Protein AF-A0A392V6V4-F1 (afdb_monomer_lite)

Secondary 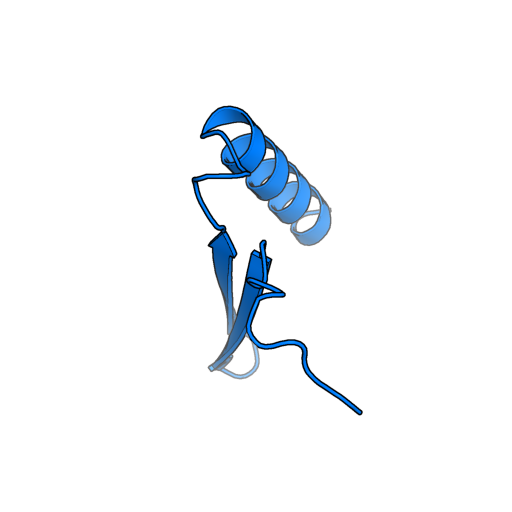structure (DSSP, 8-state):
----TT---SEEEEEEEEETTEEEEEEEE-TTT--HHHHHHHHHHHHHHHH-

pLDDT: mean 77.77, std 12.4, range [38.38, 92.69]

Structure (mmCIF, N/CA/C/O backbone):
data_AF-A0A392V6V4-F1
#
_entry.id   AF-A0A392V6V4-F1
#
loop_
_atom_site.group_PDB
_atom_site.id
_atom_site.type_symbol
_atom_site.label_atom_id
_atom_site.label_alt_id
_atom_site.label_comp_id
_atom_site.label_asym_id
_atom_site.label_entity_id
_atom_site.label_seq_id
_atom_site.pdbx_PDB_ins_code
_atom_site.Cartn_x
_atom_site.Cartn_y
_atom_site.Cartn_z
_atom_site.occupancy
_atom_site.B_iso_or_equiv
_atom_site.auth_seq_id
_atom_site.auth_comp_id
_atom_site.auth_asym_id
_atom_site.auth_atom_id
_atom_site.pdbx_PDB_model_num
ATOM 1 N N . THR A 1 1 ? -15.853 -9.826 -16.727 1.00 54.00 1 THR A N 1
ATOM 2 C CA . THR A 1 1 ? -14.674 -8.940 -16.806 1.00 54.00 1 THR A CA 1
ATOM 3 C C . THR A 1 1 ? -13.484 -9.800 -17.161 1.00 54.00 1 THR A C 1
ATOM 5 O O . THR A 1 1 ? -13.152 -10.710 -16.415 1.00 54.00 1 THR A O 1
ATOM 8 N N . TRP A 1 2 ? -12.950 -9.625 -18.366 1.00 38.38 2 TRP A N 1
ATOM 9 C CA . TRP A 1 2 ? -11.830 -10.413 -18.881 1.00 38.38 2 TRP A CA 1
ATOM 10 C C . TRP A 1 2 ? -10.554 -9.945 -18.166 1.00 38.38 2 TRP A C 1
ATOM 12 O O . TRP A 1 2 ? -10.180 -8.788 -18.327 1.00 38.38 2 TRP A O 1
ATOM 22 N N . ARG A 1 3 ? -9.958 -10.781 -17.304 1.00 54.72 3 ARG A N 1
ATOM 23 C CA . ARG A 1 3 ? -8.615 -10.526 -16.760 1.00 54.72 3 ARG A CA 1
ATOM 24 C C . ARG A 1 3 ? -7.619 -11.054 -17.778 1.00 54.72 3 ARG A C 1
ATOM 26 O O . ARG A 1 3 ? -7.609 -12.255 -18.044 1.00 54.72 3 ARG A O 1
ATOM 33 N N . ASP A 1 4 ? -6.847 -10.155 -18.371 1.00 56.25 4 ASP A N 1
ATOM 34 C CA . ASP A 1 4 ? -5.730 -10.542 -19.218 1.00 56.25 4 ASP A CA 1
ATOM 35 C C . ASP A 1 4 ? -4.665 -11.223 -18.331 1.00 56.25 4 ASP A C 1
ATOM 37 O O . ASP A 1 4 ? -4.281 -10.665 -17.304 1.00 56.25 4 ASP A O 1
ATOM 41 N N . PRO A 1 5 ? -4.230 -12.453 -18.646 1.00 57.81 5 PRO A N 1
ATOM 42 C CA . PRO A 1 5 ? -3.269 -13.190 -17.827 1.00 57.81 5 PRO A CA 1
ATOM 43 C C . PRO A 1 5 ? -1.846 -12.605 -17.867 1.00 57.81 5 PRO A C 1
ATOM 45 O O . PRO A 1 5 ? -0.999 -13.060 -17.102 1.00 57.81 5 PRO A O 1
ATOM 48 N N . ASN A 1 6 ? -1.580 -11.621 -18.735 1.00 56.75 6 ASN A N 1
ATOM 49 C CA . ASN A 1 6 ? -0.331 -10.861 -18.784 1.00 56.75 6 ASN A CA 1
ATOM 50 C C . ASN A 1 6 ? -0.453 -9.467 -18.156 1.00 56.75 6 ASN A C 1
ATOM 52 O O . ASN A 1 6 ? 0.537 -8.733 -18.147 1.00 56.75 6 ASN A O 1
ATOM 56 N N . ASP A 1 7 ? -1.620 -9.095 -17.623 1.00 63.00 7 ASP A N 1
ATOM 57 C CA . ASP A 1 7 ? -1.762 -7.889 -16.809 1.00 63.00 7 ASP A CA 1
ATOM 58 C C . ASP A 1 7 ? -1.185 -8.200 -15.426 1.00 63.00 7 ASP A C 1
ATOM 60 O O . ASP A 1 7 ? -1.872 -8.591 -14.480 1.00 63.00 7 ASP A O 1
ATOM 64 N N . VAL A 1 8 ? 0.146 -8.184 -15.356 1.00 60.75 8 VAL A N 1
ATOM 65 C CA . VAL A 1 8 ? 0.870 -8.401 -14.110 1.00 60.75 8 VAL A CA 1
ATOM 66 C C . VAL A 1 8 ? 0.570 -7.189 -13.244 1.00 60.75 8 VAL A C 1
ATOM 68 O O . VAL A 1 8 ? 1.102 -6.111 -13.506 1.00 60.75 8 VAL A O 1
ATOM 71 N N . ASP A 1 9 ? -0.300 -7.354 -12.245 1.00 61.25 9 ASP A N 1
ATOM 72 C CA . ASP A 1 9 ? -0.619 -6.306 -11.276 1.00 61.25 9 ASP A CA 1
ATOM 73 C C . ASP A 1 9 ? 0.693 -5.719 -10.727 1.00 61.25 9 ASP A C 1
ATOM 75 O O . ASP A 1 9 ? 1.401 -6.322 -9.917 1.00 61.25 9 ASP A O 1
ATOM 79 N N . VAL A 1 10 ? 1.041 -4.523 -11.211 1.00 68.94 10 VAL A N 1
ATOM 80 C CA . VAL A 1 10 ? 2.306 -3.835 -10.902 1.00 68.94 10 VAL A CA 1
ATOM 81 C C . VAL A 1 10 ? 2.383 -3.480 -9.414 1.00 68.94 10 VAL A C 1
ATOM 83 O O . VAL A 1 10 ? 3.468 -3.366 -8.834 1.00 68.94 10 VAL A O 1
ATOM 86 N N . MET A 1 11 ? 1.218 -3.328 -8.786 1.00 72.88 11 MET A N 1
ATOM 87 C CA . MET A 1 11 ? 1.047 -3.077 -7.368 1.00 72.88 11 MET A CA 1
ATOM 88 C C . MET A 1 11 ? -0.174 -3.836 -6.861 1.00 72.88 11 MET A C 1
ATOM 90 O O . MET A 1 11 ? -1.295 -3.587 -7.291 1.00 72.88 11 MET A O 1
ATOM 94 N N . TYR A 1 12 ? 0.043 -4.702 -5.882 1.00 79.75 12 TYR A N 1
ATOM 95 C CA . TYR A 1 12 ? -1.008 -5.406 -5.171 1.00 79.75 12 TYR A CA 1
ATOM 96 C C . TYR A 1 12 ? -1.092 -4.895 -3.733 1.00 79.75 12 TYR A C 1
ATOM 98 O O . TYR A 1 12 ? -0.077 -4.754 -3.046 1.00 79.75 12 TYR A O 1
ATOM 106 N N . THR A 1 13 ? -2.306 -4.608 -3.264 1.00 82.69 13 THR A N 1
ATOM 107 C CA . THR A 1 13 ? -2.549 -4.120 -1.904 1.00 82.69 13 THR A CA 1
ATOM 108 C C . THR A 1 13 ? -3.459 -5.070 -1.144 1.00 82.69 13 THR A C 1
ATOM 110 O O . THR A 1 13 ? -4.390 -5.663 -1.686 1.00 82.69 13 THR A O 1
ATOM 113 N N . SER A 1 14 ? -3.180 -5.262 0.140 1.00 85.88 14 SER A N 1
ATOM 114 C CA . SER A 1 14 ? -4.043 -6.038 1.027 1.00 85.88 14 SER A CA 1
ATOM 115 C C . SER A 1 14 ? -4.078 -5.415 2.404 1.00 85.88 14 SER A C 1
ATOM 117 O O . SER A 1 14 ? -3.040 -5.059 2.959 1.00 85.88 14 SER A O 1
AT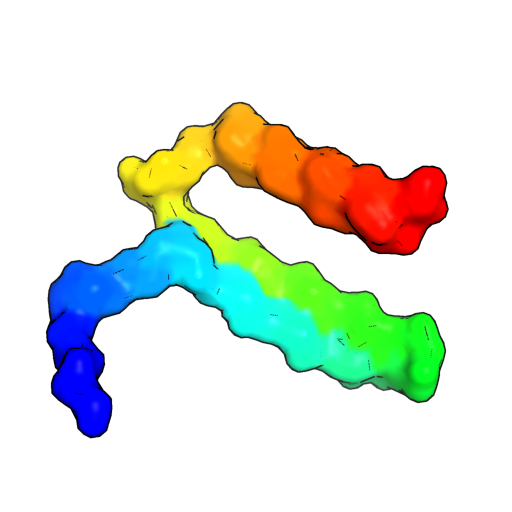OM 119 N N . THR A 1 15 ? -5.279 -5.310 2.960 1.00 86.38 15 THR A N 1
ATOM 120 C CA . THR A 1 15 ? -5.499 -4.749 4.289 1.00 86.38 15 THR A CA 1
ATOM 121 C C . THR A 1 15 ? -5.983 -5.848 5.213 1.00 86.38 15 THR A C 1
ATOM 123 O O . THR A 1 15 ? -6.947 -6.545 4.905 1.00 86.38 15 THR A O 1
ATOM 126 N N . TYR A 1 16 ? -5.326 -5.979 6.358 1.00 84.06 16 TYR A N 1
ATOM 127 C CA . TYR A 1 16 ? -5.701 -6.917 7.406 1.00 84.06 16 TYR A CA 1
ATOM 128 C C . TYR A 1 16 ? -6.050 -6.134 8.664 1.00 84.06 16 TYR A C 1
ATOM 130 O O . TYR A 1 16 ? -5.241 -5.348 9.157 1.00 84.06 16 TYR A O 1
ATOM 138 N N . ALA A 1 17 ? -7.256 -6.344 9.185 1.00 86.25 17 ALA A N 1
ATOM 139 C CA . ALA A 1 17 ? -7.617 -5.860 10.509 1.00 86.25 17 ALA A CA 1
ATOM 140 C C . ALA A 1 17 ? -6.929 -6.747 11.554 1.00 86.25 17 ALA A C 1
ATOM 142 O O . ALA A 1 17 ? -7.076 -7.967 11.527 1.00 86.25 17 ALA A O 1
ATOM 143 N N . ILE A 1 18 ? -6.156 -6.132 12.447 1.00 85.56 18 ILE A N 1
ATOM 144 C CA . ILE A 1 18 ? -5.579 -6.808 13.613 1.00 85.56 18 ILE A CA 1
ATOM 145 C C . ILE A 1 18 ? -6.575 -6.746 14.776 1.00 85.56 18 ILE A C 1
ATOM 147 O O . ILE A 1 18 ? -6.736 -7.724 15.494 1.00 85.56 18 ILE A O 1
ATOM 151 N N . ASP A 1 19 ? -7.221 -5.592 14.963 1.00 90.12 19 ASP A N 1
ATOM 152 C CA . ASP A 1 19 ? -8.205 -5.321 16.016 1.00 90.12 19 ASP A CA 1
ATOM 153 C C . ASP A 1 19 ? -9.068 -4.105 15.610 1.00 90.12 19 ASP A C 1
ATOM 155 O O . ASP A 1 19 ? -8.759 -3.430 14.626 1.00 90.12 19 ASP A O 1
ATOM 159 N N . GLU A 1 20 ? -10.097 -3.757 16.384 1.00 84.19 20 GLU A N 1
ATOM 160 C CA . GLU A 1 20 ? -11.052 -2.663 16.136 1.00 84.19 20 GLU A CA 1
ATOM 161 C C . GLU A 1 20 ? -10.384 -1.303 15.866 1.00 84.19 20 GLU A C 1
ATOM 163 O O . GLU A 1 20 ? -10.962 -0.429 15.222 1.00 84.19 20 GLU A O 1
ATOM 16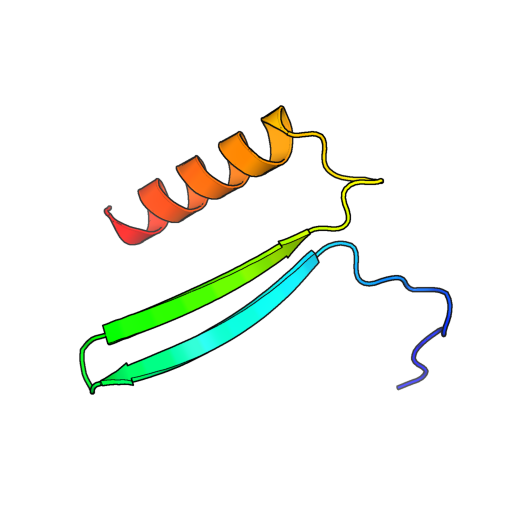8 N N . LYS A 1 21 ? -9.151 -1.113 16.353 1.00 85.94 21 LYS A N 1
ATOM 169 C CA . LYS A 1 21 ? -8.368 0.125 16.202 1.00 85.94 21 LYS A CA 1
ATOM 170 C C . LYS A 1 21 ? -7.052 -0.055 15.452 1.00 85.94 21 LYS A C 1
ATOM 172 O O . LYS A 1 21 ? -6.282 0.899 15.348 1.00 85.94 21 LYS A O 1
ATOM 177 N N . ARG A 1 22 ? -6.733 -1.265 14.987 1.00 85.12 22 ARG A N 1
ATOM 178 C CA . ARG A 1 22 ? -5.431 -1.577 14.382 1.00 85.12 22 ARG A CA 1
ATOM 179 C C . ARG A 1 22 ? -5.623 -2.328 13.082 1.00 85.12 22 ARG A C 1
ATOM 181 O O . ARG A 1 22 ? -6.238 -3.387 13.051 1.00 85.12 22 ARG A O 1
ATOM 188 N N . PHE A 1 23 ? -5.014 -1.817 12.026 1.00 85.19 23 PHE A N 1
ATOM 189 C CA . PHE A 1 23 ? -4.955 -2.484 10.737 1.00 85.19 23 PHE A CA 1
ATOM 190 C C . PHE A 1 23 ? -3.524 -2.462 10.206 1.00 85.19 23 PHE A C 1
ATOM 192 O O . PHE A 1 23 ? -2.716 -1.603 10.564 1.00 85.19 23 PHE A O 1
ATOM 199 N N . THR A 1 24 ? -3.210 -3.423 9.352 1.00 85.88 24 THR A N 1
ATOM 200 C CA . THR A 1 24 ? -1.959 -3.482 8.602 1.00 85.88 24 THR A CA 1
ATOM 201 C C . THR A 1 24 ? -2.274 -3.440 7.124 1.00 85.88 24 THR A C 1
ATOM 203 O O . THR A 1 24 ? -3.172 -4.136 6.655 1.00 85.88 24 THR A O 1
ATOM 206 N N . VAL A 1 25 ? -1.515 -2.630 6.393 1.00 84.88 25 VAL A N 1
ATOM 207 C CA . VAL A 1 25 ? -1.579 -2.561 4.936 1.00 84.88 25 VAL A CA 1
ATOM 208 C C . VAL A 1 25 ? -0.301 -3.177 4.385 1.00 84.88 25 VAL A C 1
ATOM 210 O O . VAL A 1 25 ? 0.798 -2.740 4.719 1.00 84.88 25 VAL A O 1
ATOM 213 N N . PHE A 1 26 ? -0.450 -4.190 3.542 1.00 84.44 26 PHE A N 1
ATOM 214 C CA . PHE A 1 26 ? 0.636 -4.789 2.781 1.00 84.44 26 PHE A CA 1
ATOM 215 C C . PHE A 1 26 ? 0.578 -4.264 1.355 1.00 84.44 26 PHE A C 1
ATOM 217 O O . PHE A 1 26 ? -0.448 -4.388 0.687 1.00 84.44 26 PHE A O 1
ATOM 224 N N . LEU A 1 27 ? 1.691 -3.697 0.897 1.00 83.44 27 LEU A N 1
ATOM 225 C CA . LEU A 1 27 ? 1.898 -3.318 -0.493 1.00 83.44 27 LEU A CA 1
ATOM 226 C C . LEU A 1 27 ? 2.941 -4.260 -1.087 1.00 83.44 27 LEU A C 1
ATOM 228 O O . LEU A 1 27 ? 4.090 -4.282 -0.650 1.00 83.44 27 LEU A O 1
ATOM 232 N N . GLN A 1 28 ? 2.531 -5.040 -2.077 1.00 82.50 28 GLN A N 1
ATOM 233 C CA . GLN A 1 28 ? 3.409 -5.864 -2.893 1.00 82.50 28 GLN A CA 1
ATOM 234 C C . GLN A 1 28 ? 3.617 -5.131 -4.214 1.00 82.50 28 GLN A C 1
ATOM 236 O O . GLN A 1 28 ? 2.669 -4.899 -4.957 1.00 82.50 28 GLN A O 1
ATOM 241 N N . LEU A 1 29 ? 4.849 -4.707 -4.475 1.00 79.69 29 LEU A N 1
ATOM 242 C CA . LEU A 1 29 ? 5.209 -3.930 -5.658 1.00 79.69 29 LEU A CA 1
ATOM 243 C C . LEU A 1 29 ? 6.089 -4.785 -6.557 1.00 79.69 29 LEU A C 1
ATOM 245 O O . LEU A 1 29 ? 7.054 -5.393 -6.086 1.00 79.69 29 LEU A O 1
ATOM 249 N N . HIS A 1 30 ? 5.778 -4.809 -7.848 1.00 77.00 30 HIS A N 1
ATOM 250 C CA . HIS A 1 30 ? 6.595 -5.521 -8.814 1.00 77.00 30 HIS A CA 1
ATOM 251 C C . HIS A 1 30 ? 7.899 -4.746 -9.057 1.00 77.00 30 HIS A C 1
ATOM 253 O O . HIS A 1 30 ? 7.910 -3.655 -9.635 1.00 77.00 30 HIS A O 1
ATOM 259 N N . THR A 1 31 ? 9.023 -5.311 -8.614 1.00 65.56 31 THR A N 1
ATOM 260 C CA . THR A 1 31 ? 10.344 -4.653 -8.628 1.00 65.56 31 THR A CA 1
ATOM 261 C C . THR A 1 31 ? 10.902 -4.408 -10.028 1.00 65.56 31 THR A C 1
ATOM 263 O O . THR A 1 31 ? 11.835 -3.627 -10.180 1.00 65.56 31 THR A O 1
ATOM 266 N N . GLN A 1 32 ? 10.330 -5.027 -11.068 1.00 69.00 32 GLN A N 1
ATOM 267 C CA . GLN A 1 32 ? 10.691 -4.712 -12.456 1.00 69.00 32 GLN A CA 1
ATOM 268 C C . GLN A 1 32 ? 10.213 -3.322 -12.905 1.00 69.00 32 GLN A C 1
ATOM 270 O O . GLN A 1 32 ? 10.746 -2.790 -13.872 1.00 69.00 32 GLN A O 1
ATOM 275 N N . VAL A 1 33 ? 9.218 -2.742 -12.224 1.00 68.94 33 VAL A N 1
ATOM 276 C CA . VAL A 1 33 ? 8.630 -1.437 -12.578 1.00 68.94 33 VAL A CA 1
ATOM 277 C C . VAL A 1 33 ? 8.937 -0.383 -11.514 1.00 68.94 33 VAL A C 1
ATOM 279 O O . VAL A 1 33 ? 9.139 0.786 -11.834 1.00 68.94 33 VAL A O 1
ATOM 282 N N . PHE A 1 34 ? 9.011 -0.792 -10.247 1.00 72.94 34 PHE A N 1
ATOM 283 C CA . PHE A 1 34 ? 9.341 0.094 -9.137 1.00 72.94 34 PHE A CA 1
ATOM 284 C C . PHE A 1 34 ? 10.800 -0.060 -8.707 1.00 72.94 34 PHE A C 1
ATOM 286 O O . PHE A 1 34 ? 11.175 -1.057 -8.091 1.00 72.94 34 PHE A O 1
ATOM 293 N N . ASP A 1 35 ? 11.603 0.979 -8.949 1.00 80.25 35 ASP A N 1
ATOM 294 C CA . ASP A 1 35 ? 12.910 1.106 -8.305 1.00 80.25 35 ASP A CA 1
ATOM 295 C C . ASP A 1 35 ? 12.752 1.360 -6.795 1.00 80.25 35 ASP A C 1
ATOM 297 O O . ASP A 1 35 ? 11.754 1.923 -6.326 1.00 80.25 35 ASP A O 1
ATOM 301 N N . ARG A 1 36 ? 13.771 0.992 -6.014 1.00 81.69 36 ARG A N 1
ATOM 302 C CA . ARG A 1 36 ? 13.814 1.198 -4.562 1.00 81.69 36 ARG A CA 1
ATOM 303 C C . ARG A 1 36 ? 13.506 2.644 -4.161 1.00 81.69 36 ARG A C 1
ATOM 305 O O . ARG A 1 36 ? 12.833 2.855 -3.152 1.00 81.69 36 ARG A O 1
ATOM 312 N N . ALA A 1 37 ? 13.969 3.635 -4.923 1.00 87.06 37 ALA A N 1
ATOM 313 C CA . ALA A 1 37 ? 13.675 5.039 -4.645 1.00 87.06 37 ALA A CA 1
ATOM 314 C C . ALA A 1 37 ? 12.175 5.356 -4.776 1.00 87.06 37 ALA A C 1
ATOM 316 O O . ALA A 1 37 ? 11.617 6.039 -3.916 1.00 87.06 37 ALA A O 1
ATOM 317 N N . ALA A 1 38 ? 11.514 4.812 -5.802 1.00 84.56 38 ALA A N 1
ATOM 318 C CA . ALA A 1 38 ? 10.085 4.997 -6.037 1.00 84.56 38 ALA A CA 1
ATOM 319 C C . ALA A 1 38 ? 9.237 4.322 -4.947 1.00 84.56 38 ALA A C 1
ATOM 321 O O . ALA A 1 38 ? 8.295 4.933 -4.444 1.00 84.56 38 ALA A O 1
ATOM 322 N N . VAL A 1 39 ? 9.615 3.114 -4.507 1.00 85.06 39 VAL A N 1
ATOM 323 C CA . VAL A 1 39 ? 8.951 2.421 -3.384 1.00 85.06 39 VAL A CA 1
ATOM 324 C C . VAL A 1 39 ? 9.038 3.243 -2.097 1.00 85.06 39 VAL A C 1
ATOM 326 O O . VAL A 1 39 ? 8.048 3.411 -1.388 1.00 85.06 39 VAL A O 1
ATOM 329 N N . VAL A 1 40 ? 10.220 3.785 -1.791 1.00 87.00 40 VAL A N 1
ATOM 330 C CA . VAL A 1 40 ? 10.426 4.603 -0.588 1.00 87.00 40 VAL A CA 1
ATOM 331 C C . VAL A 1 40 ? 9.660 5.924 -0.672 1.00 87.00 40 VAL A C 1
ATOM 333 O O . VAL A 1 40 ? 9.105 6.361 0.335 1.00 87.00 40 VAL A O 1
ATOM 336 N N . ALA A 1 41 ? 9.615 6.563 -1.844 1.00 90.06 41 ALA A N 1
ATOM 337 C CA . ALA A 1 41 ? 8.839 7.784 -2.050 1.00 90.06 41 ALA A CA 1
ATOM 338 C C . ALA A 1 41 ? 7.338 7.532 -1.838 1.00 90.06 41 ALA A C 1
ATOM 340 O O . ALA A 1 41 ? 6.698 8.268 -1.090 1.00 90.06 41 ALA A O 1
ATOM 341 N N . LEU A 1 42 ? 6.813 6.443 -2.409 1.00 87.19 42 LEU A N 1
ATOM 342 C CA . LEU A 1 42 ? 5.427 6.017 -2.221 1.00 87.19 42 LEU A CA 1
ATOM 343 C C . LEU A 1 42 ? 5.117 5.744 -0.744 1.00 87.19 42 LEU A C 1
ATOM 345 O O . LEU A 1 42 ? 4.125 6.247 -0.223 1.00 87.19 42 LEU A O 1
ATOM 349 N N . LEU A 1 43 ? 5.981 5.002 -0.044 1.00 86.62 43 LEU A N 1
ATOM 350 C CA . LEU A 1 43 ? 5.791 4.707 1.378 1.00 86.62 43 LEU A CA 1
ATOM 351 C C . LEU A 1 43 ? 5.762 5.982 2.232 1.00 86.62 43 LEU A C 1
ATOM 353 O O . LEU A 1 43 ? 4.916 6.110 3.113 1.00 86.62 43 LEU A O 1
ATOM 357 N N . LYS A 1 44 ? 6.665 6.935 1.974 1.00 90.31 44 LYS A N 1
ATOM 358 C CA . LYS A 1 44 ? 6.695 8.219 2.692 1.00 90.31 44 LYS A CA 1
ATOM 359 C C . LYS A 1 44 ? 5.415 9.018 2.483 1.00 90.31 44 LYS A C 1
ATOM 361 O O . LYS A 1 44 ? 4.897 9.579 3.443 1.00 90.31 44 LYS A O 1
ATOM 366 N N . GLU A 1 45 ? 4.909 9.051 1.255 1.00 90.69 45 GLU A N 1
ATOM 367 C CA . GLU A 1 45 ? 3.683 9.778 0.936 1.00 90.69 45 GLU A CA 1
ATOM 368 C C . GLU A 1 45 ? 2.454 9.132 1.585 1.00 90.69 45 GLU A C 1
ATOM 370 O O . GLU A 1 45 ? 1.623 9.829 2.162 1.00 90.69 45 GLU A O 1
ATOM 375 N N . LEU A 1 46 ? 2.380 7.798 1.592 1.00 88.31 46 LEU A N 1
ATOM 376 C CA . LEU A 1 46 ? 1.328 7.072 2.306 1.00 88.31 46 LEU A CA 1
ATOM 377 C C . LEU A 1 46 ? 1.373 7.343 3.813 1.00 88.31 46 LEU A C 1
ATOM 379 O O . LEU A 1 46 ? 0.334 7.587 4.419 1.00 88.31 46 LEU A O 1
ATOM 383 N N . LEU A 1 47 ? 2.565 7.347 4.417 1.00 87.62 47 LEU A N 1
ATOM 384 C CA . LEU A 1 47 ? 2.716 7.697 5.829 1.00 87.62 47 LEU A CA 1
ATOM 385 C C . LEU A 1 47 ? 2.263 9.133 6.093 1.00 87.62 47 LEU A C 1
ATOM 387 O O . LEU A 1 47 ? 1.486 9.335 7.017 1.00 87.62 47 LEU A O 1
ATOM 391 N N . ARG A 1 48 ? 2.662 10.098 5.253 1.00 92.69 48 ARG A N 1
ATOM 392 C CA . ARG A 1 48 ? 2.224 11.499 5.358 1.00 92.69 48 ARG A CA 1
ATOM 393 C C . ARG A 1 48 ? 0.699 11.619 5.332 1.00 92.69 48 ARG A C 1
ATOM 395 O O . ARG A 1 48 ? 0.131 12.314 6.164 1.00 92.69 48 ARG A O 1
ATOM 402 N N . LEU A 1 49 ? 0.037 10.921 4.407 1.00 86.50 49 LEU A N 1
ATOM 403 C CA . LEU A 1 49 ? -1.425 10.929 4.283 1.00 86.50 49 LEU A CA 1
ATOM 404 C C . LEU A 1 49 ? -2.133 10.331 5.505 1.00 86.50 49 LEU A C 1
ATOM 406 O O . LEU A 1 49 ? -3.218 10.784 5.858 1.00 86.50 49 LEU A O 1
ATOM 410 N N . VAL A 1 50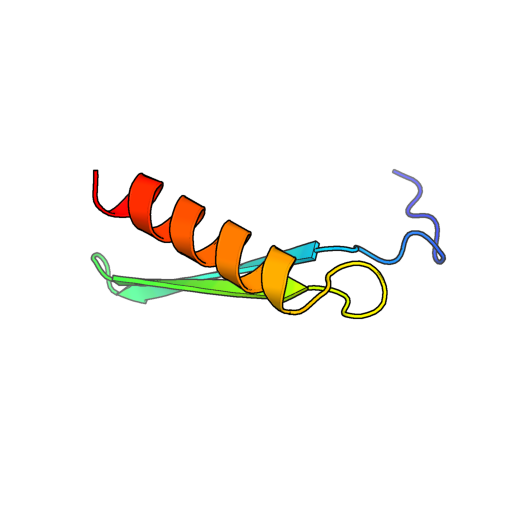 ? -1.540 9.319 6.142 1.00 82.06 50 VAL A N 1
ATOM 411 C CA . VAL A 1 50 ? -2.120 8.662 7.323 1.00 82.06 50 VAL A CA 1
ATOM 412 C C . VAL A 1 50 ? -1.833 9.440 8.610 1.00 82.06 50 VAL A C 1
ATOM 414 O O . VAL A 1 50 ? -2.649 9.408 9.528 1.00 82.06 50 VAL A O 1
ATOM 417 N N . THR A 1 51 ? -0.695 10.134 8.700 1.00 79.50 51 THR A N 1
ATOM 418 C CA . THR A 1 51 ? -0.318 10.893 9.901 1.00 79.50 51 THR A CA 1
ATOM 419 C C . THR A 1 51 ? -0.895 12.305 9.952 1.00 79.50 51 THR A C 1
ATOM 421 O O . THR A 1 51 ? -0.963 12.846 11.053 1.00 79.50 51 THR A O 1
ATOM 42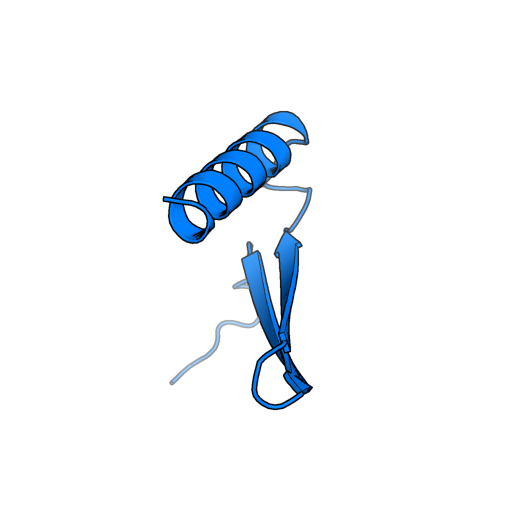4 N N . GLY A 1 52 ? -1.346 12.859 8.817 1.00 56.78 52 GLY A N 1
ATOM 425 C CA . GLY A 1 52 ? -1.855 14.233 8.719 1.00 56.78 52 GLY A CA 1
ATOM 426 C C . GLY A 1 52 ? -0.737 15.260 8.647 1.00 56.78 52 GLY A C 1
ATOM 427 O O . GLY A 1 52 ? -0.008 15.404 9.651 1.00 56.78 52 GLY A O 1
#
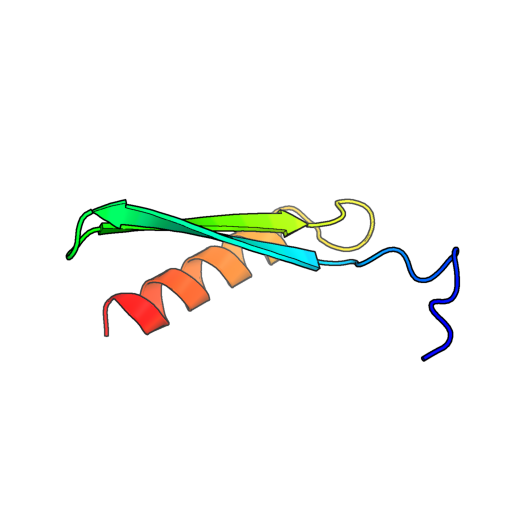
Organism: NCBI:txid97028

Radius of gyration: 13.97 Å; chains: 1; bounding box: 28×27×35 Å

Foldseek 3Di:
DDDDPPPPPQWDWDKDDPDPPDIDIDIDGDCVVDPPVNVVVVVVVVVVVVVD

Sequence (52 aa):
TWRDPNDVDVMYTSTYAIDEKRFTVFLQLHTQVFDRAAVVALLKELLRLVTG